Protein AF-A0A3M2FDN2-F1 (afdb_monomer)

Secondary structure (DSSP, 8-state):
---SHHHHHHHHHHHHHHHHHTT-HHHHHHHGGGGGS-TTSHHHHHHHHHHHTS-HHHHHHHHTTSSPPPGGGTTT----

Nearest PDB structures (foldseek):
  8pk1-assembly1_E  TM=5.923E-01  e=6.333E+00  Streptococcus thermophilus DGCC 7710

Mean predicted aligned error: 4.52 Å

Structure (mmCIF, N/CA/C/O backbone):
data_AF-A0A3M2FDN2-F1
#
_entry.id   AF-A0A3M2FDN2-F1
#
loop_
_atom_site.group_PDB
_atom_site.id
_atom_site.type_symbol
_atom_site.label_atom_id
_atom_site.label_alt_id
_atom_site.label_comp_id
_atom_site.label_asym_id
_atom_site.label_entity_id
_atom_site.label_seq_id
_atom_site.pdbx_PDB_ins_code
_atom_site.Cartn_x
_atom_site.Cartn_y
_atom_site.Cartn_z
_atom_site.occupancy
_atom_site.B_iso_or_equiv
_atom_site.auth_seq_id
_atom_site.auth_comp_id
_atom_site.auth_asym_id
_atom_site.auth_atom_id
_atom_site.pdbx_PDB_model_num
ATOM 1 N N . MET A 1 1 ? 12.649 -5.499 -22.478 1.00 42.34 1 MET A N 1
ATOM 2 C CA . MET A 1 1 ? 11.382 -4.846 -22.078 1.00 42.34 1 MET A CA 1
ATOM 3 C C . MET A 1 1 ? 11.467 -4.485 -20.596 1.00 42.34 1 MET A C 1
ATOM 5 O O . MET A 1 1 ? 10.987 -5.241 -19.765 1.00 42.34 1 MET A O 1
ATOM 9 N N . SER A 1 2 ? 12.110 -3.364 -20.259 1.00 48.12 2 SER A N 1
ATOM 10 C CA . SER A 1 2 ? 12.231 -2.863 -18.879 1.00 48.12 2 SER A CA 1
ATOM 11 C C . SER A 1 2 ? 11.768 -1.413 -18.871 1.00 48.12 2 SER A C 1
ATOM 13 O O . SER A 1 2 ? 12.470 -0.547 -19.375 1.00 48.12 2 SER A O 1
ATOM 15 N N . GLY A 1 3 ? 10.549 -1.162 -18.398 1.00 51.34 3 GLY A N 1
ATOM 16 C CA . GLY A 1 3 ? 9.974 0.189 -18.399 1.00 51.34 3 GLY A CA 1
ATOM 17 C C . GLY A 1 3 ? 8.771 0.389 -17.478 1.00 51.34 3 GLY A C 1
ATOM 18 O O . GLY A 1 3 ? 8.091 1.394 -17.610 1.00 51.34 3 GLY A O 1
ATOM 19 N N . ASN A 1 4 ? 8.474 -0.550 -16.569 1.00 59.06 4 ASN A N 1
ATOM 20 C CA . ASN A 1 4 ? 7.218 -0.520 -15.801 1.00 59.06 4 ASN A CA 1
ATOM 21 C C . ASN A 1 4 ? 7.404 -0.354 -14.275 1.00 59.06 4 ASN A C 1
ATOM 23 O O . ASN A 1 4 ? 6.503 0.124 -13.598 1.00 59.06 4 ASN A O 1
ATOM 27 N N . ALA A 1 5 ? 8.578 -0.679 -13.718 1.00 58.84 5 ALA A N 1
ATOM 28 C CA . ALA A 1 5 ? 8.842 -0.513 -12.281 1.00 58.84 5 ALA A CA 1
ATOM 29 C C . ALA A 1 5 ? 8.855 0.970 -11.857 1.00 58.84 5 ALA A C 1
ATOM 31 O O . ALA A 1 5 ? 8.187 1.346 -10.897 1.00 58.84 5 ALA A O 1
ATOM 32 N N . ALA A 1 6 ? 9.518 1.829 -12.643 1.00 63.50 6 ALA A N 1
ATOM 33 C CA . ALA A 1 6 ? 9.537 3.276 -12.414 1.00 63.50 6 ALA A CA 1
ATOM 34 C C . ALA A 1 6 ? 8.135 3.912 -12.497 1.00 63.50 6 ALA A C 1
ATOM 36 O O . ALA A 1 6 ? 7.821 4.823 -11.737 1.00 63.50 6 ALA A O 1
ATOM 37 N N . GLY A 1 7 ? 7.265 3.406 -13.381 1.00 73.56 7 GLY A N 1
ATOM 38 C CA . GLY A 1 7 ? 5.882 3.876 -13.494 1.00 73.56 7 GLY A CA 1
ATOM 39 C C . GLY A 1 7 ? 5.059 3.577 -12.241 1.00 73.56 7 GLY A C 1
ATOM 40 O O . GLY A 1 7 ? 4.299 4.424 -11.777 1.00 73.56 7 GLY A O 1
ATOM 41 N N . ILE A 1 8 ? 5.243 2.400 -11.644 1.00 75.38 8 ILE A N 1
ATOM 42 C CA . ILE A 1 8 ? 4.478 1.986 -10.463 1.00 75.38 8 ILE A CA 1
ATOM 43 C C . ILE A 1 8 ? 4.950 2.708 -9.196 1.00 75.38 8 ILE A C 1
ATOM 45 O O . ILE A 1 8 ? 4.089 3.137 -8.432 1.00 75.38 8 ILE A O 1
ATOM 49 N N . ASP A 1 9 ? 6.253 2.952 -9.001 1.00 73.75 9 ASP A N 1
ATOM 50 C CA . ASP A 1 9 ? 6.738 3.805 -7.891 1.00 73.75 9 ASP A CA 1
ATOM 51 C C . ASP A 1 9 ? 6.113 5.211 -7.961 1.00 73.75 9 ASP A C 1
ATOM 53 O O . ASP A 1 9 ? 5.525 5.705 -6.993 1.00 73.75 9 ASP A O 1
ATOM 57 N N . LEU A 1 10 ? 6.115 5.822 -9.151 1.00 78.25 10 LEU A N 1
ATOM 58 C CA . LEU A 1 10 ? 5.444 7.106 -9.372 1.00 78.25 10 LEU A CA 1
ATOM 59 C C . LEU A 1 10 ? 3.938 7.034 -9.069 1.00 78.25 10 LEU A C 1
ATOM 61 O O . LEU A 1 10 ? 3.370 7.984 -8.529 1.00 78.25 10 LEU A O 1
ATOM 65 N N . THR A 1 11 ? 3.296 5.898 -9.343 1.00 84.69 11 THR A N 1
ATOM 66 C CA . THR A 1 11 ? 1.865 5.701 -9.080 1.00 84.69 11 THR A CA 1
ATOM 67 C C . THR A 1 11 ? 1.572 5.496 -7.589 1.00 84.69 11 THR A C 1
ATOM 69 O O . THR A 1 11 ? 0.581 6.032 -7.099 1.00 84.69 11 THR A O 1
ATOM 72 N N . VAL A 1 12 ? 2.445 4.820 -6.829 1.00 86.56 12 VAL A N 1
ATOM 73 C CA . VAL A 1 12 ? 2.350 4.725 -5.356 1.00 86.56 12 VAL A CA 1
ATOM 74 C C . VAL A 1 12 ? 2.447 6.107 -4.726 1.00 86.56 12 VAL A C 1
ATOM 76 O O . VAL A 1 12 ? 1.614 6.471 -3.893 1.00 86.56 12 VAL A O 1
ATOM 79 N N . ARG A 1 13 ? 3.408 6.924 -5.165 1.00 88.06 13 ARG A N 1
ATOM 80 C CA . ARG A 1 13 ? 3.525 8.320 -4.717 1.00 88.06 13 ARG A CA 1
ATOM 81 C C . ARG A 1 13 ? 2.286 9.138 -5.086 1.00 88.06 13 ARG A C 1
ATOM 83 O O . ARG A 1 13 ? 1.805 9.913 -4.260 1.00 88.06 13 ARG A O 1
ATOM 90 N N . GLY A 1 14 ? 1.739 8.932 -6.284 1.00 88.00 14 GLY A N 1
ATOM 91 C CA . GLY A 1 14 ? 0.501 9.569 -6.736 1.00 88.00 14 GLY A CA 1
ATOM 92 C C . GLY A 1 14 ? -0.721 9.185 -5.895 1.00 88.00 14 GLY A C 1
ATOM 93 O O . GLY A 1 14 ? -1.469 10.065 -5.466 1.00 88.00 14 GLY A O 1
ATOM 94 N N . LEU A 1 15 ? -0.897 7.894 -5.590 1.00 86.12 15 LEU A N 1
ATOM 95 C CA . LEU A 1 15 ? -1.968 7.409 -4.714 1.00 86.12 15 LEU A CA 1
ATOM 96 C C . LEU A 1 15 ? -1.872 8.066 -3.336 1.00 86.12 15 LEU A C 1
ATOM 98 O O . LEU A 1 15 ? -2.853 8.605 -2.830 1.00 86.12 15 LEU A O 1
ATOM 102 N N . ARG A 1 16 ? -0.679 8.062 -2.751 1.00 92.12 16 ARG A N 1
ATOM 103 C CA . ARG A 1 16 ? -0.408 8.676 -1.451 1.00 92.12 16 ARG A CA 1
ATOM 104 C C . ARG A 1 16 ? -0.723 10.170 -1.431 1.00 92.12 16 ARG A C 1
ATOM 106 O O . ARG A 1 16 ? -1.399 10.648 -0.523 1.00 92.12 16 ARG A O 1
ATOM 113 N N . TYR A 1 17 ? -0.316 10.901 -2.468 1.00 91.69 17 TYR A N 1
ATOM 114 C CA . TYR A 1 17 ? -0.666 12.313 -2.626 1.00 91.69 17 TYR A CA 1
ATOM 115 C C . TYR A 1 17 ? -2.187 12.532 -2.680 1.00 91.69 17 TYR A C 1
ATOM 117 O O . TYR A 1 17 ? -2.707 13.394 -1.970 1.00 91.69 17 TYR A O 1
ATOM 125 N N . ARG A 1 18 ? -2.913 11.715 -3.457 1.00 90.75 18 ARG A N 1
ATOM 126 C CA . ARG A 1 18 ? -4.383 11.756 -3.531 1.00 90.75 18 ARG A CA 1
ATOM 127 C C . ARG A 1 18 ? -5.041 11.482 -2.175 1.00 90.75 18 ARG A C 1
ATOM 129 O O . ARG A 1 18 ? -5.998 12.152 -1.814 1.00 90.75 18 ARG A O 1
ATOM 136 N N . LEU A 1 19 ? -4.543 10.508 -1.417 1.00 91.31 19 LEU A N 1
ATOM 137 C CA . LEU A 1 19 ? -5.089 10.175 -0.098 1.00 91.31 19 LEU A CA 1
ATOM 138 C C . LEU A 1 19 ? -4.881 11.321 0.897 1.00 91.31 19 LEU A C 1
ATOM 140 O O . LEU A 1 19 ? -5.808 11.685 1.621 1.00 91.31 19 LEU A O 1
ATOM 144 N N . ARG A 1 20 ? -3.705 11.960 0.874 1.00 90.88 20 ARG A N 1
ATOM 145 C CA . ARG A 1 20 ? -3.431 13.159 1.681 1.00 90.88 20 ARG A CA 1
ATOM 146 C C . ARG A 1 20 ? -4.394 14.298 1.369 1.00 90.88 20 ARG A C 1
ATOM 148 O O . ARG A 1 20 ? -4.915 14.903 2.302 1.00 90.88 20 ARG A O 1
ATOM 155 N N . SER A 1 21 ? -4.665 14.576 0.091 1.00 91.94 21 SER A N 1
ATOM 156 C CA . SER A 1 21 ? -5.597 15.64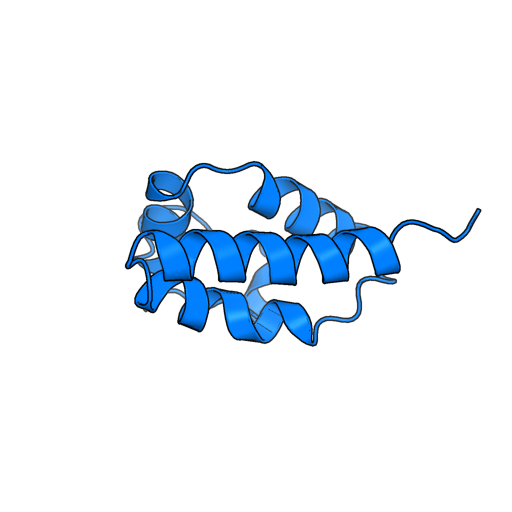8 -0.290 1.00 91.94 21 SER A CA 1
ATOM 157 C C . SER A 1 21 ? -7.052 15.358 0.098 1.00 91.94 21 SER A C 1
ATOM 159 O O . SER A 1 21 ? -7.841 16.287 0.234 1.00 91.94 21 SER A O 1
ATOM 161 N N . GLN A 1 22 ? -7.394 14.090 0.344 1.00 89.56 22 GLN A N 1
ATOM 162 C CA . GLN A 1 22 ? -8.697 13.645 0.851 1.00 89.56 22 GLN A CA 1
ATOM 163 C C . GLN A 1 22 ? -8.749 13.526 2.387 1.00 89.56 22 GLN A C 1
ATOM 165 O O . GLN A 1 22 ? -9.749 13.058 2.928 1.00 89.56 22 GLN A O 1
ATOM 170 N N . GLY A 1 23 ? -7.686 13.914 3.103 1.00 92.06 23 GLY A N 1
ATOM 171 C CA . GLY A 1 23 ? -7.606 13.795 4.564 1.00 92.06 23 GLY A CA 1
ATOM 172 C C . GLY A 1 23 ? -7.384 12.365 5.076 1.00 92.06 23 GLY A C 1
ATOM 173 O O . GLY A 1 23 ? -7.478 12.118 6.275 1.00 92.06 23 GLY A O 1
ATOM 174 N N . MET A 1 24 ? -7.057 11.413 4.199 1.00 93.50 24 MET A N 1
ATOM 175 C CA . MET A 1 24 ? -6.850 10.001 4.540 1.00 93.50 24 MET A CA 1
ATOM 176 C C . MET A 1 24 ? -5.403 9.737 4.977 1.00 93.50 24 MET A C 1
ATOM 178 O O . MET A 1 24 ? -4.649 9.014 4.323 1.00 93.50 24 MET A O 1
ATOM 182 N N . LEU A 1 25 ? -5.001 10.360 6.085 1.00 93.81 25 LEU A N 1
ATOM 183 C CA . LEU A 1 25 ? -3.611 10.350 6.552 1.00 93.81 25 LEU A CA 1
ATOM 184 C C . LEU A 1 25 ? -3.162 8.982 7.081 1.00 93.81 25 LEU A C 1
ATOM 186 O O . LEU A 1 25 ? -2.023 8.591 6.843 1.00 93.81 25 LEU A O 1
ATOM 190 N N . GLU A 1 26 ? -4.054 8.234 7.736 1.00 94.06 26 GLU A N 1
ATOM 191 C CA . GLU A 1 26 ? -3.756 6.872 8.209 1.00 94.06 26 GLU A CA 1
ATOM 192 C C . GLU A 1 26 ? -3.428 5.934 7.040 1.00 94.06 26 GLU A C 1
ATOM 194 O O . GLU A 1 26 ? -2.434 5.215 7.080 1.00 94.06 26 GLU A O 1
ATOM 199 N N . LEU A 1 27 ? -4.207 6.002 5.953 1.00 93.12 27 LEU A N 1
ATOM 200 C CA . LEU A 1 27 ? -3.941 5.209 4.751 1.00 93.12 27 LEU A CA 1
ATOM 201 C C . LEU A 1 27 ? -2.649 5.629 4.049 1.00 93.12 27 LEU A C 1
ATOM 203 O O . LEU A 1 27 ? -1.914 4.771 3.566 1.00 93.12 27 LEU A O 1
ATOM 207 N N . ASP A 1 28 ? -2.356 6.930 3.971 1.00 93.25 28 ASP A N 1
ATOM 208 C CA . ASP A 1 28 ? -1.071 7.388 3.430 1.00 93.25 28 ASP A CA 1
ATOM 209 C C . ASP A 1 28 ? 0.113 6.841 4.238 1.00 93.25 28 ASP A C 1
ATOM 211 O O . ASP A 1 28 ? 1.092 6.375 3.650 1.00 93.25 28 ASP A O 1
ATOM 215 N N . ALA A 1 29 ? 0.023 6.894 5.569 1.00 93.12 29 ALA A N 1
ATOM 216 C CA . ALA A 1 29 ? 1.056 6.378 6.457 1.00 93.12 29 ALA A CA 1
ATOM 217 C C . ALA A 1 29 ? 1.220 4.863 6.288 1.00 93.12 29 ALA A C 1
ATOM 219 O O . ALA A 1 29 ? 2.343 4.385 6.129 1.00 93.12 29 ALA A O 1
ATOM 220 N N . TRP A 1 30 ? 0.108 4.129 6.223 1.00 94.50 30 TRP A N 1
ATOM 221 C CA . TRP A 1 30 ? 0.101 2.686 6.004 1.00 94.50 30 TRP A CA 1
ATOM 222 C C . TRP A 1 30 ? 0.752 2.283 4.674 1.00 94.50 30 TRP A C 1
ATOM 224 O O . TRP A 1 30 ? 1.507 1.320 4.623 1.00 94.50 30 TRP A O 1
ATOM 234 N N . LEU A 1 31 ? 0.538 3.051 3.601 1.00 93.00 31 LEU A N 1
ATOM 235 C CA . LEU A 1 31 ? 1.130 2.783 2.283 1.00 93.00 31 LEU A CA 1
ATOM 236 C C . LEU A 1 31 ? 2.570 3.288 2.128 1.00 93.00 31 LEU A C 1
ATOM 238 O O . LEU A 1 31 ? 3.220 2.991 1.122 1.00 93.00 31 LEU A O 1
ATOM 242 N N . ALA A 1 32 ? 3.086 4.060 3.085 1.00 92.25 32 ALA A N 1
ATOM 243 C CA . ALA A 1 32 ? 4.409 4.663 2.988 1.00 92.25 32 ALA A CA 1
ATOM 244 C C . ALA A 1 32 ? 5.557 3.658 2.755 1.00 92.25 32 ALA A C 1
ATOM 246 O O . ALA A 1 32 ? 6.414 3.970 1.919 1.00 92.25 32 ALA A O 1
ATOM 247 N N . PRO A 1 33 ? 5.582 2.463 3.387 1.00 92.12 33 PRO A N 1
ATOM 248 C CA . PRO A 1 33 ? 6.649 1.482 3.182 1.00 92.12 33 PRO A CA 1
ATOM 249 C C . PRO A 1 33 ? 6.765 0.979 1.736 1.00 92.12 33 PRO A C 1
ATOM 251 O O . PRO A 1 33 ? 7.863 0.646 1.290 1.00 92.12 33 PRO A O 1
ATOM 254 N N . LEU A 1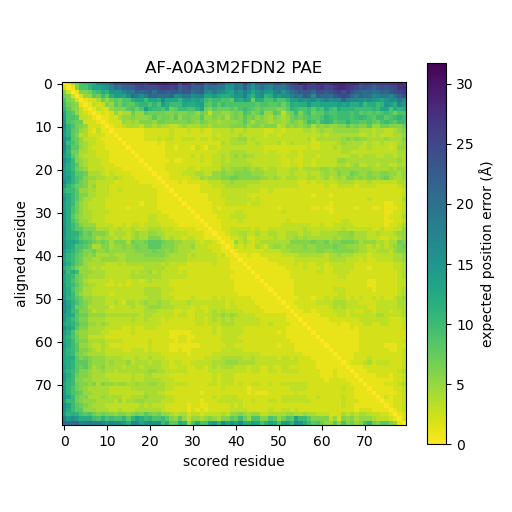 34 ? 5.668 0.977 0.966 1.00 90.56 34 LEU A N 1
ATOM 255 C CA . LEU A 1 34 ? 5.683 0.527 -0.431 1.00 90.56 34 LEU A CA 1
ATOM 256 C C . LEU A 1 34 ? 6.470 1.455 -1.362 1.00 90.56 34 LEU A C 1
ATOM 258 O O . LEU A 1 34 ? 6.925 1.008 -2.410 1.00 90.56 34 LEU A O 1
ATOM 262 N N . ALA A 1 35 ? 6.682 2.721 -0.989 1.00 85.94 35 ALA A N 1
ATOM 263 C CA . ALA A 1 35 ? 7.498 3.644 -1.783 1.00 85.94 35 ALA A CA 1
ATOM 264 C C . ALA A 1 35 ? 8.995 3.269 -1.795 1.00 85.94 35 ALA A C 1
ATOM 266 O O . ALA A 1 35 ? 9.742 3.766 -2.632 1.00 85.94 35 ALA A O 1
ATOM 267 N N . ALA A 1 36 ? 9.434 2.411 -0.867 1.00 85.12 36 ALA A N 1
ATOM 268 C CA . ALA A 1 36 ? 10.798 1.888 -0.802 1.00 85.12 36 ALA A CA 1
ATOM 269 C C . ALA A 1 36 ? 10.905 0.430 -1.292 1.00 85.12 36 ALA A C 1
ATOM 271 O O . ALA A 1 36 ? 11.983 -0.163 -1.238 1.00 85.12 36 ALA A O 1
ATOM 272 N N . ALA A 1 37 ? 9.801 -0.176 -1.739 1.00 86.75 37 ALA A N 1
ATOM 273 C CA . ALA A 1 37 ? 9.782 -1.562 -2.181 1.00 86.75 37 ALA A CA 1
ATOM 274 C C . ALA A 1 37 ? 10.513 -1.739 -3.523 1.00 86.75 37 ALA A C 1
ATOM 276 O O . ALA A 1 37 ? 10.368 -0.928 -4.438 1.00 86.75 37 ALA A O 1
ATOM 277 N N . ASN A 1 38 ? 11.270 -2.831 -3.670 1.00 82.62 38 ASN A N 1
ATOM 278 C CA . ASN A 1 38 ? 11.928 -3.155 -4.935 1.00 82.62 38 ASN A CA 1
ATOM 279 C C . ASN A 1 38 ? 10.934 -3.784 -5.929 1.00 82.62 38 ASN A C 1
ATOM 281 O O . ASN A 1 38 ? 10.693 -4.990 -5.907 1.00 82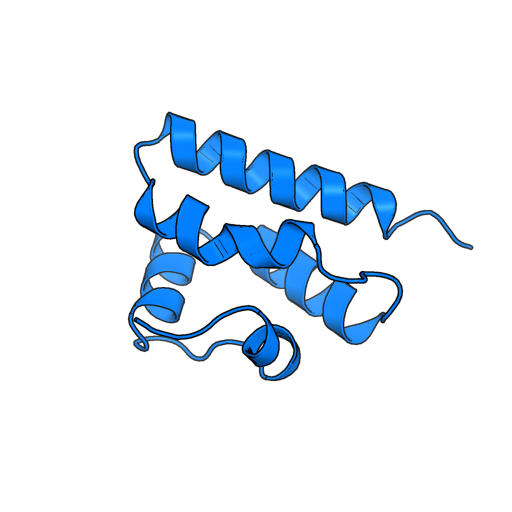.62 38 ASN A O 1
ATOM 285 N N . LEU A 1 39 ? 10.383 -2.969 -6.829 1.00 83.12 39 LEU A N 1
ATOM 286 C CA . LEU A 1 39 ? 9.368 -3.377 -7.810 1.00 83.12 39 LEU A CA 1
ATOM 287 C C . LEU A 1 39 ? 9.922 -4.118 -9.044 1.00 83.12 39 LEU A C 1
ATOM 289 O O . LEU A 1 39 ? 9.182 -4.344 -10.011 1.00 83.12 39 LEU A O 1
ATOM 293 N N . ASP A 1 40 ? 11.195 -4.518 -9.025 1.00 84.56 40 ASP A N 1
ATOM 294 C CA . ASP A 1 40 ? 11.756 -5.400 -10.050 1.00 84.56 40 ASP A CA 1
ATOM 295 C C . ASP A 1 40 ? 11.163 -6.816 -9.966 1.00 84.56 40 ASP A C 1
ATOM 297 O O . ASP A 1 40 ? 10.999 -7.469 -11.002 1.00 84.56 40 ASP A O 1
ATOM 301 N N . ASP A 1 41 ? 10.738 -7.257 -8.772 1.00 85.94 41 ASP A N 1
ATOM 302 C CA . ASP A 1 41 ? 9.972 -8.497 -8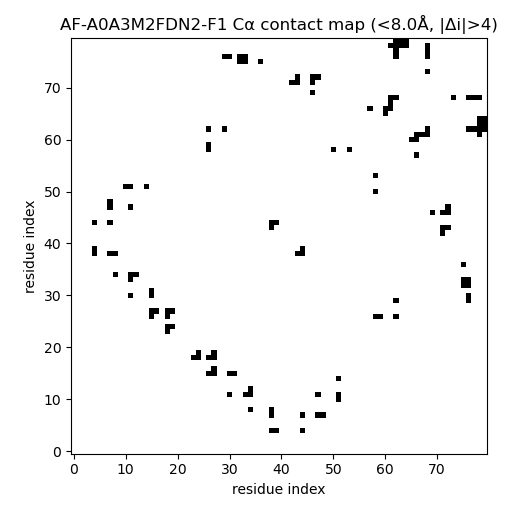.608 1.00 85.94 41 ASP A CA 1
ATOM 303 C C . ASP A 1 41 ? 8.604 -8.372 -9.318 1.00 85.94 41 ASP A C 1
ATOM 305 O O . ASP A 1 41 ? 7.757 -7.567 -8.911 1.00 85.94 41 ASP A O 1
ATOM 309 N N . PRO A 1 42 ? 8.334 -9.177 -10.367 1.00 87.44 42 PRO A N 1
ATOM 310 C CA . PRO A 1 42 ? 7.066 -9.145 -11.087 1.00 87.44 42 PRO A CA 1
ATOM 311 C C . PRO A 1 42 ? 5.842 -9.424 -10.209 1.00 87.44 42 PRO A C 1
ATOM 313 O O . PRO A 1 42 ? 4.776 -8.869 -10.476 1.00 87.44 42 PRO A O 1
ATOM 316 N N . ARG A 1 43 ? 5.970 -10.267 -9.175 1.00 90.62 43 ARG A N 1
ATOM 317 C CA . ARG A 1 43 ? 4.857 -10.620 -8.279 1.00 90.62 43 ARG A CA 1
ATOM 318 C C . ARG A 1 43 ? 4.495 -9.447 -7.383 1.00 90.62 43 ARG A C 1
ATOM 320 O O . ARG A 1 43 ? 3.321 -9.096 -7.285 1.00 90.62 43 ARG A O 1
ATOM 327 N N . LEU A 1 44 ? 5.507 -8.819 -6.788 1.00 89.81 44 LEU A N 1
ATOM 328 C CA . LEU A 1 44 ? 5.331 -7.620 -5.978 1.00 89.81 44 LEU A CA 1
ATOM 329 C C . LEU A 1 44 ? 4.753 -6.480 -6.814 1.00 89.81 44 LEU A C 1
ATOM 331 O O . LEU A 1 44 ? 3.765 -5.858 -6.434 1.00 89.81 44 LEU A O 1
ATOM 335 N N . ARG A 1 45 ? 5.317 -6.266 -8.002 1.00 89.31 45 ARG A N 1
ATOM 336 C CA . ARG A 1 45 ? 4.859 -5.254 -8.948 1.00 89.31 45 ARG A CA 1
ATOM 337 C C . ARG A 1 45 ? 3.389 -5.420 -9.325 1.00 89.31 45 ARG A C 1
ATOM 339 O O . ARG A 1 45 ? 2.651 -4.438 -9.334 1.00 89.31 45 ARG A O 1
ATOM 346 N N . MET A 1 46 ? 2.964 -6.646 -9.621 1.00 90.38 46 MET A N 1
ATOM 347 C CA . MET A 1 46 ? 1.567 -6.947 -9.931 1.00 90.38 46 MET A CA 1
ATOM 348 C C . MET A 1 46 ? 0.662 -6.689 -8.723 1.00 90.38 46 MET A C 1
ATOM 350 O O . MET A 1 46 ? -0.346 -6.008 -8.860 1.00 90.38 46 MET A O 1
ATOM 354 N N . ALA A 1 47 ? 1.054 -7.129 -7.527 1.00 92.56 47 ALA A N 1
ATOM 355 C CA . ALA A 1 47 ? 0.263 -6.896 -6.321 1.00 92.56 47 ALA A CA 1
ATOM 356 C C . ALA A 1 47 ? 0.129 -5.406 -5.963 1.00 92.56 47 ALA A C 1
ATOM 358 O O . ALA A 1 47 ? -0.944 -4.972 -5.549 1.00 92.56 47 ALA A O 1
ATOM 359 N N . VAL A 1 48 ? 1.181 -4.605 -6.160 1.00 91.12 48 VAL A N 1
ATOM 360 C CA . VAL A 1 48 ? 1.112 -3.146 -5.987 1.00 91.12 48 VAL A CA 1
ATOM 361 C C . VAL A 1 48 ? 0.200 -2.520 -7.042 1.00 91.12 48 VAL A C 1
ATOM 363 O O . VAL A 1 48 ? -0.637 -1.690 -6.701 1.00 91.12 48 VAL A O 1
ATOM 366 N N . ALA A 1 49 ? 0.295 -2.935 -8.308 1.00 89.69 49 ALA A N 1
ATOM 367 C CA . ALA A 1 49 ? -0.605 -2.459 -9.359 1.00 89.69 49 ALA A CA 1
ATOM 368 C C . ALA A 1 49 ? -2.079 -2.812 -9.083 1.00 89.69 49 ALA A C 1
ATOM 370 O O . ALA A 1 49 ? -2.970 -2.014 -9.372 1.00 89.69 49 ALA A O 1
ATOM 371 N N . ASP A 1 50 ? -2.350 -3.980 -8.502 1.00 90.69 50 ASP A N 1
ATOM 372 C CA . ASP A 1 50 ? -3.687 -4.378 -8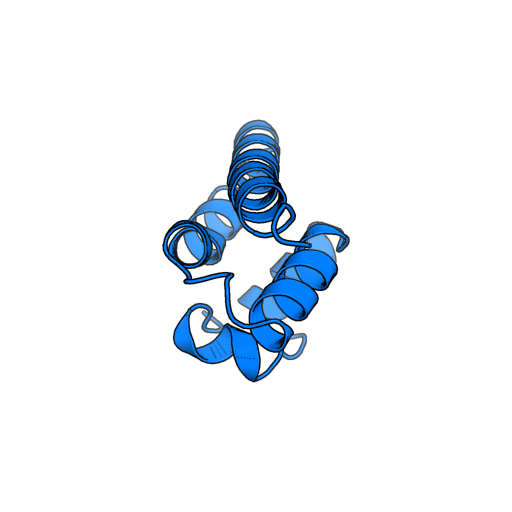.057 1.00 90.69 50 ASP A CA 1
ATOM 373 C C . ASP A 1 50 ? -4.167 -3.503 -6.899 1.00 90.69 50 ASP A C 1
ATOM 375 O O . ASP A 1 50 ? -5.310 -3.054 -6.896 1.00 90.69 50 ASP A O 1
ATOM 379 N N . LEU A 1 51 ? -3.285 -3.215 -5.939 1.00 90.69 51 LEU A N 1
ATOM 380 C CA . LEU A 1 51 ? -3.587 -2.362 -4.794 1.00 90.69 51 LEU A CA 1
ATOM 381 C C . LEU A 1 51 ? -3.910 -0.921 -5.221 1.00 90.69 51 LEU A C 1
ATOM 383 O O . LEU A 1 51 ? -4.862 -0.335 -4.716 1.00 90.69 51 LEU A O 1
ATOM 387 N N . LEU A 1 52 ? -3.182 -0.372 -6.198 1.00 86.88 52 LEU A N 1
ATOM 388 C CA . LEU A 1 52 ? -3.405 0.977 -6.740 1.00 86.88 52 LEU A CA 1
ATOM 389 C C . LEU A 1 52 ? -4.763 1.152 -7.436 1.00 86.88 52 LEU A C 1
ATOM 391 O O . LEU A 1 52 ? -5.226 2.282 -7.593 1.00 86.88 52 LEU A O 1
ATOM 395 N N . ARG A 1 53 ? -5.393 0.051 -7.860 1.00 89.31 53 ARG A N 1
ATOM 396 C CA . ARG A 1 53 ? -6.711 0.045 -8.511 1.00 89.31 53 ARG A CA 1
ATOM 397 C C . ARG A 1 53 ? -7.878 -0.044 -7.530 1.00 89.31 53 ARG A C 1
ATOM 399 O O . ARG A 1 53 ? -9.015 0.087 -7.967 1.00 89.31 53 ARG A O 1
ATOM 406 N N . 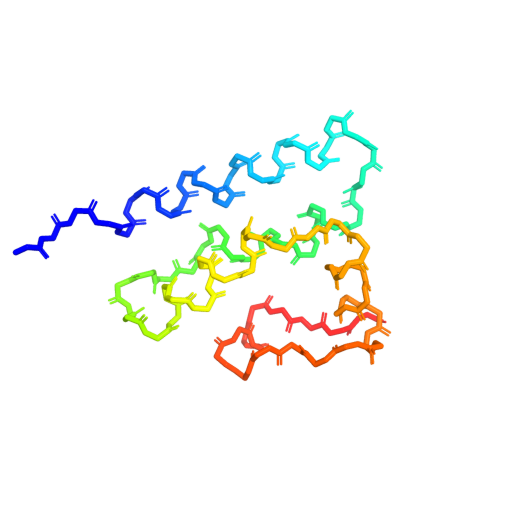ARG A 1 54 ? -7.612 -0.284 -6.244 1.00 91.12 54 ARG A N 1
ATOM 407 C CA . ARG A 1 54 ? -8.646 -0.400 -5.211 1.00 91.12 54 ARG A CA 1
ATOM 408 C C . ARG A 1 54 ? -9.117 0.961 -4.739 1.00 91.12 54 ARG A C 1
ATOM 410 O O . ARG A 1 54 ? -8.342 1.923 -4.671 1.00 91.12 54 ARG A O 1
ATOM 417 N N . ASP A 1 55 ? -10.378 1.007 -4.336 1.00 90.69 55 ASP A N 1
ATOM 418 C CA . ASP A 1 55 ? -10.943 2.205 -3.739 1.00 90.69 55 ASP A CA 1
ATOM 419 C C . ASP A 1 55 ? -10.517 2.355 -2.271 1.00 90.69 55 ASP A C 1
ATOM 421 O O . ASP A 1 55 ? -10.225 1.365 -1.588 1.00 90.69 55 ASP A O 1
ATOM 425 N N . PRO A 1 56 ? -10.504 3.588 -1.731 1.00 90.12 56 PRO A N 1
ATOM 426 C CA . PRO A 1 56 ? -10.081 3.821 -0.355 1.00 90.12 56 PRO A CA 1
ATOM 427 C C . PRO A 1 56 ? -10.784 2.952 0.705 1.00 90.12 56 PRO A C 1
ATOM 429 O O . PRO A 1 56 ? -10.082 2.457 1.586 1.00 90.12 56 PRO A O 1
ATOM 432 N N . PRO A 1 57 ? -12.107 2.676 0.645 1.00 92.88 57 PRO A N 1
ATOM 433 C CA . PRO A 1 57 ? -12.761 1.790 1.611 1.00 92.88 57 PRO A CA 1
ATOM 434 C C . PRO A 1 57 ? -12.188 0.366 1.646 1.00 92.88 57 PRO A C 1
ATOM 436 O O . PRO A 1 57 ? -12.096 -0.228 2.721 1.00 92.88 57 PRO A O 1
ATOM 439 N N . GLU A 1 58 ? -11.763 -0.177 0.503 1.00 94.12 58 GLU A N 1
ATOM 440 C CA . GLU A 1 58 ? -11.118 -1.493 0.448 1.00 94.12 58 GLU A CA 1
ATOM 441 C C . GLU A 1 58 ? -9.739 -1.466 1.107 1.00 94.12 58 GLU A C 1
ATOM 443 O O . GLU A 1 58 ? -9.385 -2.376 1.857 1.00 94.12 58 GLU A O 1
ATOM 448 N N . LEU A 1 59 ? -8.973 -0.399 0.866 1.00 93.31 59 LEU A N 1
ATOM 449 C CA . LEU A 1 59 ? -7.669 -0.203 1.495 1.00 93.31 59 LEU A CA 1
ATOM 450 C C . LEU A 1 59 ? -7.814 -0.078 3.018 1.00 93.31 59 LEU A C 1
ATOM 452 O O . LEU A 1 59 ? -7.054 -0.700 3.756 1.00 93.31 59 LEU A O 1
ATOM 456 N N . VAL A 1 60 ? -8.841 0.636 3.501 1.00 94.69 60 VAL A N 1
ATOM 457 C CA . VAL A 1 60 ? -9.160 0.693 4.940 1.00 94.69 60 VAL A CA 1
ATOM 458 C C . VAL A 1 60 ? -9.518 -0.691 5.473 1.00 94.69 60 VAL A C 1
ATOM 460 O O . VAL A 1 60 ? -9.113 -1.040 6.579 1.00 94.69 60 VAL A O 1
ATOM 463 N N . ALA A 1 61 ? -10.279 -1.493 4.725 1.00 95.81 61 ALA A N 1
ATOM 464 C CA . ALA A 1 61 ? -10.611 -2.846 5.155 1.00 95.81 61 ALA A CA 1
ATOM 465 C C . ALA A 1 61 ? -9.351 -3.706 5.334 1.00 95.81 61 ALA A C 1
ATOM 467 O O . ALA A 1 61 ? -9.256 -4.411 6.334 1.00 95.81 61 ALA A O 1
ATOM 468 N N . MET A 1 62 ? -8.370 -3.601 4.435 1.00 95.69 62 MET A N 1
ATOM 469 C CA . MET A 1 62 ? -7.082 -4.292 4.573 1.00 95.69 62 MET A CA 1
ATOM 470 C C . MET A 1 62 ? -6.273 -3.790 5.769 1.00 95.69 62 MET A C 1
ATOM 472 O O . MET A 1 62 ? -5.830 -4.592 6.588 1.00 95.69 62 MET A O 1
ATOM 476 N N . MET A 1 63 ? -6.139 -2.468 5.899 1.00 95.19 63 MET A N 1
ATOM 477 C CA . MET A 1 63 ? -5.431 -1.826 7.009 1.00 95.19 63 MET A CA 1
ATOM 478 C C . MET A 1 63 ? -6.005 -2.246 8.370 1.00 95.19 63 MET A C 1
ATOM 480 O O . MET A 1 63 ? -5.253 -2.491 9.299 1.00 95.19 63 MET A O 1
ATOM 484 N N . ARG A 1 64 ? -7.332 -2.394 8.479 1.00 95.88 64 ARG A N 1
ATOM 485 C CA . ARG A 1 64 ? -8.032 -2.799 9.713 1.00 95.88 64 ARG A CA 1
ATOM 486 C C . ARG A 1 64 ? -8.191 -4.319 9.874 1.00 95.88 64 ARG A C 1
ATOM 488 O O . ARG A 1 64 ? -9.016 -4.759 10.670 1.00 95.88 64 ARG A O 1
ATOM 495 N N . GLY A 1 65 ? -7.519 -5.127 9.050 1.00 94.94 65 GLY A N 1
ATOM 496 C CA . GLY A 1 65 ? -7.604 -6.594 9.101 1.00 94.94 65 GLY A CA 1
ATOM 497 C C . GLY A 1 65 ? -8.971 -7.189 8.723 1.00 94.94 65 GLY A C 1
ATOM 498 O O . GLY A 1 65 ? -9.210 -8.376 8.926 1.00 94.94 65 GLY A O 1
ATOM 499 N N . ARG A 1 66 ? -9.881 -6.390 8.153 1.00 96.19 66 ARG A N 1
ATOM 500 C CA . ARG A 1 66 ? -11.209 -6.821 7.670 1.00 96.19 66 ARG A CA 1
ATOM 501 C C . ARG A 1 66 ? -11.174 -7.410 6.260 1.00 96.19 66 ARG A C 1
ATOM 503 O O . ARG A 1 66 ? -12.140 -8.034 5.833 1.00 96.19 66 ARG A O 1
ATOM 510 N 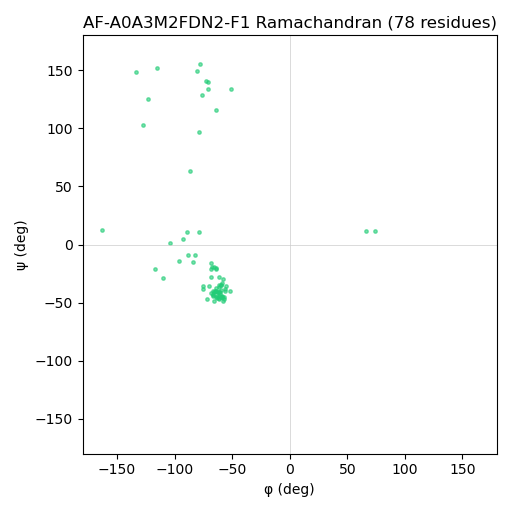N . ALA A 1 67 ? -10.080 -7.195 5.537 1.00 94.69 67 ALA A N 1
ATOM 511 C CA . ALA A 1 67 ? -9.782 -7.826 4.261 1.00 94.69 67 ALA A CA 1
ATOM 512 C C . ALA A 1 67 ? -8.327 -8.323 4.267 1.00 94.69 67 ALA A C 1
ATOM 514 O O . ALA A 1 67 ? -7.476 -7.712 4.916 1.00 94.69 67 ALA A O 1
ATOM 515 N N . PRO A 1 68 ? -8.012 -9.417 3.557 1.00 94.00 68 PRO A N 1
ATOM 516 C CA . PRO A 1 68 ? -6.660 -9.949 3.545 1.00 94.00 68 PRO A CA 1
ATOM 517 C C . PRO A 1 68 ? -5.712 -9.030 2.769 1.00 94.00 68 PRO A C 1
ATOM 519 O O . PRO A 1 68 ? -5.997 -8.624 1.640 1.00 94.00 68 PRO A O 1
ATOM 522 N N . ILE A 1 69 ? -4.542 -8.771 3.351 1.0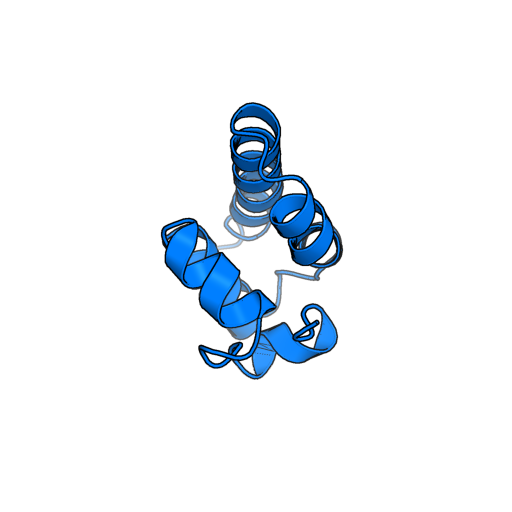0 94.19 69 ILE A N 1
ATOM 523 C CA . ILE A 1 69 ? -3.399 -8.203 2.634 1.00 94.19 69 ILE A CA 1
ATOM 524 C C . ILE A 1 69 ? -2.777 -9.332 1.794 1.00 94.19 69 ILE A C 1
ATOM 526 O O . ILE A 1 69 ? -2.493 -10.399 2.351 1.00 94.19 69 ILE A O 1
ATOM 530 N N . PRO A 1 70 ? -2.545 -9.139 0.480 1.00 93.50 70 PRO A N 1
ATOM 531 C CA . PRO A 1 70 ? -1.826 -10.109 -0.341 1.00 93.50 70 PRO A CA 1
ATOM 532 C C . PRO A 1 70 ? -0.500 -10.509 0.309 1.00 93.50 70 PRO A C 1
ATOM 534 O O . PRO A 1 70 ? 0.259 -9.642 0.732 1.00 93.50 70 PRO A O 1
ATOM 537 N N . SER A 1 71 ? -0.192 -11.806 0.361 1.00 92.94 71 SER A N 1
ATOM 538 C CA . SER A 1 71 ? 0.989 -12.326 1.073 1.00 92.94 71 SER A CA 1
ATOM 539 C C . SER A 1 71 ? 2.303 -11.683 0.626 1.00 92.94 71 SER A C 1
ATOM 541 O O . SER A 1 71 ? 3.167 -11.395 1.444 1.00 92.94 71 SER A O 1
ATOM 543 N N . VAL A 1 72 ? 2.426 -11.372 -0.665 1.00 93.62 72 VAL A N 1
ATOM 544 C CA . VAL A 1 72 ? 3.590 -10.671 -1.225 1.00 93.62 72 VAL A CA 1
ATOM 545 C C . VAL A 1 72 ? 3.738 -9.230 -0.721 1.00 93.62 72 VAL A C 1
ATOM 547 O O . VAL A 1 72 ? 4.823 -8.687 -0.805 1.00 93.62 72 VAL A O 1
ATOM 550 N N . LEU A 1 73 ? 2.689 -8.601 -0.187 1.00 93.44 73 LEU A N 1
ATOM 551 C CA . LEU A 1 73 ? 2.741 -7.245 0.375 1.00 93.44 73 LEU A CA 1
ATOM 552 C C . LEU A 1 73 ? 2.942 -7.230 1.895 1.00 93.44 73 LEU A C 1
ATOM 554 O O . LEU A 1 73 ? 3.299 -6.190 2.439 1.00 93.44 73 LEU A O 1
ATOM 558 N N . GLN A 1 74 ? 2.758 -8.363 2.576 1.00 92.94 74 GLN A N 1
ATOM 559 C CA . GLN A 1 74 ? 2.867 -8.466 4.037 1.00 92.94 74 GLN A CA 1
ATOM 560 C C . GLN A 1 74 ? 4.224 -8.040 4.630 1.00 92.94 74 GLN A C 1
ATOM 562 O O . GLN A 1 74 ? 4.222 -7.521 5.742 1.00 92.94 74 GLN A O 1
ATOM 567 N N . PRO A 1 75 ? 5.376 -8.173 3.936 1.00 93.81 75 PRO A N 1
ATOM 568 C CA . PRO A 1 75 ? 6.634 -7.622 4.447 1.00 93.81 75 PRO A CA 1
ATOM 569 C C . PRO A 1 75 ? 6.641 -6.090 4.573 1.00 93.81 75 PRO A C 1
ATOM 571 O O . PRO A 1 75 ? 7.466 -5.544 5.300 1.00 93.81 75 PRO A O 1
ATOM 574 N N . TRP A 1 76 ? 5.748 -5.399 3.858 1.00 93.62 76 TRP A N 1
ATOM 575 C CA . TRP A 1 76 ? 5.647 -3.936 3.839 1.00 93.62 76 TRP A CA 1
ATOM 576 C C . TRP A 1 76 ? 4.393 -3.410 4.528 1.00 93.62 76 TRP A C 1
ATOM 578 O O . TRP A 1 76 ? 4.401 -2.284 5.016 1.00 93.62 76 TRP A O 1
ATOM 588 N N . LEU A 1 77 ? 3.316 -4.194 4.533 1.00 93.62 77 LEU A N 1
ATOM 589 C CA . LEU A 1 77 ? 2.011 -3.798 5.041 1.00 93.62 77 LEU A CA 1
ATOM 590 C C . LEU A 1 77 ? 1.556 -4.760 6.1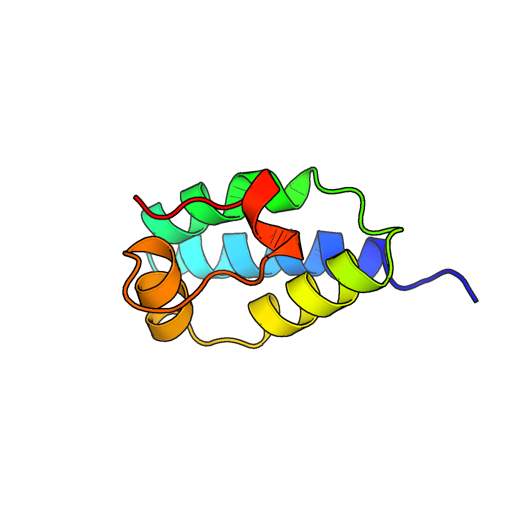33 1.00 93.62 77 LEU A C 1
ATOM 592 O O . LEU A 1 77 ? 1.420 -5.961 5.899 1.00 93.62 77 LEU A O 1
ATOM 596 N N . THR A 1 78 ? 1.229 -4.212 7.295 1.00 92.25 78 THR A N 1
ATOM 597 C CA . THR A 1 78 ? 0.606 -4.942 8.402 1.00 92.25 78 THR A CA 1
ATOM 598 C C . THR A 1 78 ? -0.793 -4.402 8.653 1.00 92.25 78 THR A C 1
ATOM 600 O O . THR A 1 78 ? -1.073 -3.242 8.355 1.00 92.25 78 THR A O 1
ATOM 603 N N . CYS A 1 79 ? -1.690 -5.238 9.167 1.00 88.31 79 CYS A N 1
ATOM 604 C CA . CYS A 1 79 ? -2.920 -4.726 9.759 1.00 88.31 79 CYS A CA 1
ATOM 605 C C . CYS A 1 79 ? -2.591 -4.061 11.101 1.00 88.31 79 CYS A C 1
ATOM 607 O O . CYS A 1 79 ? -1.735 -4.566 11.832 1.00 88.31 79 CYS A O 1
ATOM 609 N N . ASP A 1 80 ? -3.251 -2.940 11.367 1.00 72.31 80 ASP A N 1
ATOM 610 C CA . ASP A 1 80 ? -3.168 -2.176 12.615 1.00 72.31 80 ASP A CA 1
ATOM 611 C C . ASP A 1 80 ? -4.290 -2.593 13.577 1.00 72.31 80 ASP A C 1
ATOM 613 O O . ASP A 1 80 ? -5.442 -2.763 13.095 1.00 72.31 80 ASP A O 1
#

Solvent-accessible surface area (backbone atoms only — not comparable to full-atom values): 4698 Å² total; per-residue (Å²): 144,87,80,58,47,71,55,50,51,54,46,51,53,47,51,36,52,54,30,49,78,70,70,37,52,69,60,30,58,57,53,48,52,60,71,75,53,76,41,84,44,67,67,47,36,49,53,51,57,55,56,72,72,53,54,70,71,59,52,49,29,25,39,58,60,74,35,84,67,57,76,79,47,45,91,56,43,71,61,106

Radius of gyration: 11.99 Å; Cα contacts (8 Å, |Δi|>4): 71; chains: 1; bounding box: 25×28×35 Å

Sequence (80 aa):
MSGNAAGIDLTVRGLRYRLRSQGMLELDAWLAPLAAANLDDPRLRMAVADLLRRDPPELVAMMRGRAPIPSVLQPWLTCD

Foldseek 3Di:
DDDQQVVLLVLLVVLLVVCVVVVNPVLSVQSVQVNVDDCVPPVLVVLSVVVSPDDPVVSVCCLQVVDPRPPSCCVRGDRD

pLDDT: mean 87.34, std 10.96, range [42.34, 96.19]